Protein AF-A0A963MKE9-F1 (afdb_monomer_lite)

Radius of gyration: 10.53 Å; chains: 1; bounding box: 22×27×22 Å

Structure (mmCIF, N/CA/C/O backbone):
data_AF-A0A963MKE9-F1
#
_entry.id   AF-A0A963MKE9-F1
#
loop_
_atom_site.group_PDB
_atom_site.id
_atom_site.type_symbol
_atom_site.label_atom_id
_atom_site.label_alt_id
_atom_site.label_comp_id
_atom_site.label_asym_id
_atom_site.label_entity_id
_atom_site.label_seq_id
_atom_site.pdbx_PDB_ins_code
_atom_site.Cartn_x
_atom_site.Cartn_y
_atom_site.Cartn_z
_atom_site.occupancy
_atom_site.B_iso_or_equiv
_atom_site.auth_seq_id
_atom_site.auth_comp_id
_atom_site.auth_asym_id
_atom_site.auth_atom_id
_atom_site.pdbx_PDB_model_num
ATOM 1 N N . MET A 1 1 ? 1.014 10.885 9.924 1.00 64.06 1 MET A N 1
ATOM 2 C CA . MET A 1 1 ? 2.283 10.845 9.153 1.00 64.06 1 MET A CA 1
ATOM 3 C C . MET A 1 1 ? 2.244 9.849 7.987 1.00 64.06 1 MET A C 1
ATOM 5 O O . MET A 1 1 ? 2.954 10.054 7.016 1.00 64.06 1 MET A O 1
ATOM 9 N N . THR A 1 2 ? 1.380 8.830 8.032 1.00 74.12 2 THR A N 1
ATOM 10 C CA . THR A 1 2 ? 1.156 7.797 6.999 1.00 74.12 2 THR A CA 1
ATOM 11 C C . THR A 1 2 ? 0.850 8.353 5.600 1.00 74.12 2 THR A C 1
ATOM 13 O O . THR A 1 2 ? 1.359 7.859 4.602 1.00 74.12 2 THR A O 1
ATOM 16 N N . THR A 1 3 ? 0.093 9.450 5.520 1.00 79.50 3 THR A N 1
ATOM 17 C CA . THR A 1 3 ? -0.300 10.098 4.256 1.00 79.50 3 THR A CA 1
ATOM 18 C C . THR A 1 3 ? 0.891 10.587 3.425 1.00 79.50 3 THR A C 1
ATOM 20 O O . THR A 1 3 ? 0.867 10.493 2.202 1.00 79.50 3 THR A O 1
ATOM 23 N N . ALA A 1 4 ? 1.957 11.072 4.072 1.00 87.69 4 ALA A N 1
ATOM 24 C CA . ALA A 1 4 ? 3.152 11.533 3.365 1.00 87.69 4 ALA A CA 1
ATOM 25 C C . ALA A 1 4 ? 3.937 10.366 2.746 1.00 87.69 4 ALA A C 1
ATOM 27 O O . ALA A 1 4 ? 4.512 10.513 1.670 1.00 87.69 4 ALA A O 1
ATOM 28 N N . ILE A 1 5 ? 3.932 9.202 3.404 1.00 90.19 5 ILE A N 1
ATOM 29 C CA . ILE A 1 5 ? 4.584 7.990 2.902 1.00 90.19 5 ILE A CA 1
ATOM 30 C C . ILE A 1 5 ? 3.817 7.460 1.690 1.00 90.19 5 ILE A C 1
ATOM 32 O O . ILE A 1 5 ? 4.434 7.219 0.658 1.00 90.19 5 ILE A O 1
ATOM 36 N N . ILE A 1 6 ? 2.485 7.367 1.783 1.00 91.50 6 ILE A N 1
ATOM 37 C CA . ILE A 1 6 ? 1.606 6.965 0.670 1.00 91.50 6 ILE A CA 1
ATOM 38 C C . ILE A 1 6 ? 1.886 7.829 -0.563 1.00 91.50 6 ILE A C 1
ATOM 40 O O . ILE A 1 6 ? 2.265 7.294 -1.599 1.00 91.50 6 ILE A O 1
ATOM 44 N N . ALA A 1 7 ? 1.838 9.157 -0.426 1.00 91.12 7 ALA A N 1
ATOM 45 C CA . ALA A 1 7 ? 2.085 10.070 -1.542 1.00 91.12 7 ALA A CA 1
ATOM 46 C C . ALA A 1 7 ? 3.488 9.913 -2.159 1.00 91.12 7 ALA A C 1
ATOM 48 O O . ALA A 1 7 ? 3.672 10.109 -3.359 1.00 91.12 7 ALA A O 1
ATOM 49 N N . ASN A 1 8 ? 4.499 9.568 -1.357 1.00 91.00 8 ASN A N 1
ATOM 50 C CA . ASN A 1 8 ? 5.853 9.350 -1.860 1.00 91.00 8 ASN A CA 1
ATOM 51 C C . ASN A 1 8 ? 5.986 8.008 -2.595 1.00 91.00 8 ASN A C 1
ATOM 53 O O . ASN A 1 8 ? 6.695 7.929 -3.593 1.00 91.00 8 ASN A O 1
ATOM 57 N N . LEU A 1 9 ? 5.284 6.970 -2.132 1.00 91.19 9 LEU A N 1
ATOM 58 C CA . LEU A 1 9 ? 5.207 5.671 -2.803 1.00 91.19 9 LEU A CA 1
ATOM 59 C C . LEU A 1 9 ? 4.423 5.771 -4.118 1.00 91.19 9 LEU A C 1
ATOM 61 O O . LEU A 1 9 ? 4.836 5.182 -5.110 1.00 91.19 9 LEU A O 1
ATOM 65 N N . GLU A 1 10 ? 3.348 6.562 -4.158 1.00 90.31 10 GLU A N 1
ATOM 66 C CA . GLU A 1 10 ? 2.565 6.789 -5.379 1.00 90.31 10 GLU A CA 1
ATOM 67 C C . GLU A 1 10 ? 3.382 7.463 -6.484 1.00 90.31 10 GLU A C 1
ATOM 69 O O . GLU A 1 10 ? 3.225 7.127 -7.651 1.00 90.31 10 GLU A O 1
ATOM 74 N N . LYS A 1 11 ? 4.328 8.341 -6.132 1.00 90.81 11 LYS A N 1
ATOM 75 C CA . LYS A 1 11 ? 5.267 8.934 -7.102 1.00 90.81 11 LYS A CA 1
ATOM 76 C C . LYS A 1 11 ? 6.242 7.929 -7.717 1.00 90.81 11 LYS A C 1
ATOM 78 O O . LYS A 1 11 ? 6.878 8.245 -8.716 1.00 90.81 11 LYS A O 1
ATOM 83 N N . LEU A 1 12 ? 6.417 6.768 -7.089 1.00 89.00 12 LEU A N 1
ATOM 84 C CA . LEU A 1 12 ? 7.288 5.699 -7.577 1.00 89.00 12 LEU A CA 1
ATOM 85 C C . LEU A 1 12 ? 6.522 4.674 -8.427 1.00 89.00 12 LEU A C 1
ATOM 87 O O . LEU A 1 12 ? 7.167 3.813 -9.032 1.00 89.00 12 LEU A O 1
ATOM 91 N N . LEU A 1 13 ? 5.184 4.763 -8.474 1.00 87.50 13 LEU A N 1
ATOM 92 C CA . LEU A 1 13 ? 4.355 3.972 -9.385 1.00 87.50 13 LEU A CA 1
ATOM 93 C C . LEU A 1 13 ? 4.724 4.311 -10.832 1.00 87.50 13 LEU A C 1
ATOM 95 O O . LEU A 1 13 ? 5.152 5.427 -11.124 1.00 87.50 13 LEU A O 1
ATOM 99 N N . ASP A 1 14 ? 4.603 3.328 -11.723 1.00 84.19 14 ASP A N 1
ATOM 100 C CA . ASP A 1 14 ? 5.036 3.410 -13.130 1.00 84.19 14 ASP A CA 1
ATOM 101 C C . ASP A 1 14 ? 6.542 3.675 -13.351 1.00 84.19 14 ASP A C 1
ATOM 103 O O . ASP A 1 14 ? 7.021 3.743 -14.483 1.00 84.19 14 ASP A O 1
ATOM 107 N N . GLY A 1 15 ? 7.328 3.783 -12.279 1.00 87.00 15 GLY A N 1
ATOM 108 C CA . GLY A 1 15 ? 8.773 3.927 -12.354 1.00 87.00 15 GLY A CA 1
ATOM 109 C C . GLY A 1 15 ? 9.508 2.591 -12.511 1.00 87.00 15 GLY A C 1
ATOM 110 O O . GLY A 1 15 ? 8.933 1.515 -12.355 1.00 87.00 15 GLY A O 1
ATOM 111 N N . PRO A 1 16 ? 10.843 2.626 -12.674 1.00 84.56 16 PRO A N 1
ATOM 112 C CA . PRO A 1 16 ? 11.678 1.418 -12.713 1.00 84.56 16 PRO A CA 1
ATOM 113 C C . PRO A 1 16 ? 11.666 0.623 -11.395 1.00 84.56 16 PRO A C 1
ATOM 115 O O . PRO A 1 16 ? 12.185 -0.487 -11.328 1.00 84.56 16 PRO A O 1
ATOM 118 N N . ARG A 1 17 ? 11.114 1.210 -10.328 1.00 78.75 17 ARG A N 1
ATOM 119 C CA . ARG A 1 17 ? 10.947 0.594 -9.007 1.00 78.75 17 ARG A CA 1
ATOM 120 C C . ARG A 1 17 ? 9.494 0.199 -8.718 1.00 78.75 17 ARG A C 1
ATOM 122 O O . ARG A 1 17 ? 9.207 -0.218 -7.596 1.00 78.75 17 ARG A O 1
ATOM 129 N N . ASP A 1 18 ? 8.593 0.313 -9.697 1.00 87.31 18 ASP A N 1
ATOM 130 C CA . ASP A 1 18 ? 7.214 -0.159 -9.578 1.00 87.31 18 ASP A CA 1
ATOM 131 C C . ASP A 1 18 ? 7.170 -1.690 -9.616 1.00 87.31 18 ASP A C 1
ATOM 133 O O . ASP A 1 18 ? 7.110 -2.322 -10.668 1.00 87.31 18 ASP A O 1
ATOM 137 N N . GLY A 1 19 ? 7.210 -2.297 -8.434 1.00 88.44 19 GLY A N 1
ATOM 138 C CA . GLY A 1 19 ? 7.138 -3.744 -8.258 1.00 88.44 19 GLY A CA 1
ATOM 139 C C . GLY A 1 19 ? 6.174 -4.150 -7.149 1.00 88.44 19 GLY A C 1
ATOM 140 O O . GLY A 1 19 ? 5.524 -3.312 -6.518 1.00 88.44 19 GLY A O 1
ATOM 141 N N . ALA A 1 20 ? 6.101 -5.452 -6.880 1.00 89.31 20 ALA A N 1
ATOM 142 C CA . ALA A 1 20 ? 5.242 -5.993 -5.828 1.00 89.31 20 ALA A CA 1
ATOM 143 C C . ALA A 1 20 ? 5.561 -5.412 -4.440 1.00 89.31 20 ALA A C 1
ATOM 145 O O . ALA A 1 20 ? 4.646 -5.066 -3.697 1.00 89.31 20 ALA A O 1
ATOM 146 N N . LEU A 1 21 ? 6.845 -5.194 -4.128 1.00 90.19 21 LEU A N 1
ATOM 147 C CA . LEU A 1 21 ? 7.280 -4.562 -2.877 1.00 90.19 21 LEU A CA 1
ATOM 148 C C . LEU A 1 21 ? 6.695 -3.150 -2.695 1.00 90.19 21 LEU A C 1
ATOM 150 O O . LEU A 1 21 ? 6.222 -2.821 -1.609 1.00 90.19 21 LEU A O 1
ATOM 154 N N . LEU A 1 22 ? 6.696 -2.325 -3.750 1.00 92.50 22 LEU A N 1
ATOM 155 C CA . LEU A 1 22 ? 6.160 -0.962 -3.692 1.00 92.50 22 LEU A CA 1
ATOM 156 C C . LEU A 1 22 ? 4.654 -0.980 -3.400 1.00 92.50 22 LEU A C 1
ATOM 158 O O . LEU A 1 22 ? 4.183 -0.276 -2.506 1.00 92.50 22 LEU A O 1
ATOM 162 N N . ARG A 1 23 ? 3.912 -1.829 -4.120 1.00 91.25 23 ARG A N 1
ATOM 163 C CA . ARG A 1 23 ? 2.461 -1.999 -3.955 1.00 91.25 23 ARG A CA 1
ATOM 164 C C . ARG A 1 23 ? 2.091 -2.563 -2.584 1.00 91.25 23 ARG A C 1
ATOM 166 O O . ARG A 1 23 ? 1.133 -2.096 -1.971 1.00 91.25 23 ARG A O 1
ATOM 173 N N . TYR A 1 24 ? 2.888 -3.495 -2.065 1.00 92.25 24 TYR A N 1
ATOM 174 C CA . TYR A 1 24 ? 2.761 -3.995 -0.700 1.00 92.25 24 TYR A CA 1
ATOM 175 C C . TYR A 1 24 ? 2.944 -2.885 0.335 1.00 92.25 24 TYR A C 1
ATOM 177 O O . TYR A 1 24 ? 2.102 -2.733 1.220 1.00 92.25 24 TYR A O 1
ATOM 185 N N . SER A 1 25 ? 4.006 -2.082 0.217 1.00 92.31 25 SER A N 1
ATOM 186 C CA . SER A 1 25 ? 4.236 -0.952 1.120 1.00 92.31 25 SER A CA 1
ATOM 187 C C . SER A 1 25 ? 3.071 0.033 1.081 1.00 92.31 25 SER A C 1
ATOM 189 O O . SER A 1 25 ? 2.598 0.442 2.136 1.00 92.31 25 SER A O 1
ATOM 191 N N . LEU A 1 26 ? 2.552 0.348 -0.108 1.00 93.06 26 LEU A N 1
ATOM 192 C CA . LEU A 1 26 ? 1.362 1.184 -0.281 1.00 93.06 26 LEU A CA 1
ATOM 193 C C . LEU A 1 26 ? 0.160 0.609 0.476 1.00 93.06 26 LEU A C 1
ATOM 195 O O . LEU A 1 26 ? -0.462 1.308 1.275 1.00 93.06 26 LEU A O 1
ATOM 199 N N . GLY A 1 27 ? -0.124 -0.680 0.287 1.00 93.19 27 GLY A N 1
ATOM 200 C CA . GLY A 1 27 ? -1.217 -1.359 0.975 1.00 93.19 27 GLY A CA 1
ATOM 201 C C . GLY A 1 27 ? -1.069 -1.348 2.497 1.00 93.19 27 GLY A C 1
ATOM 202 O O . GLY A 1 27 ? -2.013 -1.018 3.212 1.00 93.19 27 GLY A O 1
ATOM 203 N N . ASN A 1 28 ? 0.133 -1.620 3.002 1.00 92.88 28 ASN A N 1
ATOM 204 C CA . ASN A 1 28 ? 0.436 -1.595 4.431 1.00 92.88 28 ASN A CA 1
ATOM 205 C C . ASN A 1 28 ? 0.267 -0.196 5.049 1.00 92.88 28 ASN A C 1
ATOM 207 O O . ASN A 1 28 ? -0.262 -0.059 6.151 1.00 92.88 28 ASN A O 1
ATOM 211 N N . GLU A 1 29 ? 0.675 0.860 4.345 1.00 94.19 29 GLU A N 1
ATOM 212 C CA . GLU A 1 29 ? 0.469 2.233 4.813 1.00 94.19 29 GLU A CA 1
ATOM 213 C C . GLU A 1 29 ? -1.016 2.630 4.775 1.00 94.19 29 GLU A C 1
ATOM 215 O O . GLU A 1 29 ? -1.496 3.272 5.709 1.00 94.19 29 GLU A O 1
ATOM 220 N N . HIS A 1 30 ? -1.787 2.176 3.781 1.00 93.25 30 HIS A N 1
ATOM 221 C CA . HIS A 1 30 ? -3.244 2.340 3.788 1.00 93.25 30 HIS A CA 1
ATOM 222 C C . HIS A 1 30 ? -3.916 1.604 4.958 1.00 93.25 30 HIS A C 1
ATOM 224 O O . HIS A 1 30 ? -4.836 2.164 5.554 1.00 93.25 30 HIS A O 1
ATOM 230 N N . LEU A 1 31 ? -3.442 0.411 5.352 1.00 91.31 31 LEU A N 1
ATOM 231 C CA . LEU A 1 31 ? -3.931 -0.279 6.560 1.00 91.31 31 LEU A CA 1
ATOM 232 C C . LEU A 1 31 ? -3.686 0.565 7.810 1.00 91.31 31 LEU A C 1
ATOM 234 O O . LEU A 1 31 ? -4.602 0.781 8.599 1.00 91.31 31 LEU A O 1
ATOM 238 N N . LYS A 1 32 ? -2.470 1.099 7.965 1.00 90.50 32 LYS A N 1
ATOM 239 C CA . LYS A 1 32 ? -2.119 1.986 9.086 1.00 90.50 32 LYS A CA 1
ATOM 240 C C . LYS A 1 32 ? -2.924 3.287 9.090 1.00 90.50 32 LYS A C 1
ATOM 242 O O . LYS A 1 32 ? -3.117 3.875 10.149 1.00 90.50 32 LYS A O 1
ATOM 247 N N . ALA A 1 33 ? -3.366 3.753 7.924 1.00 90.06 33 ALA A N 1
ATOM 248 C CA . ALA A 1 33 ? -4.2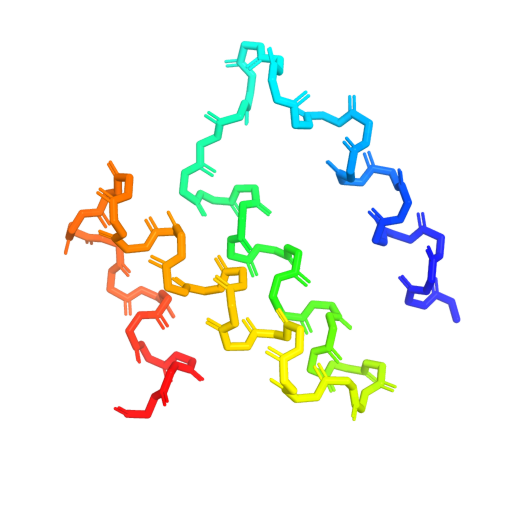50 4.908 7.790 1.00 90.06 33 ALA A CA 1
ATOM 249 C C . ALA A 1 33 ? -5.735 4.571 8.043 1.00 90.06 33 ALA A C 1
ATOM 251 O O . ALA A 1 33 ? -6.562 5.477 8.080 1.00 90.06 33 ALA A O 1
ATOM 252 N N . GLY A 1 34 ? -6.086 3.291 8.225 1.00 90.81 34 GLY A N 1
ATOM 253 C CA . GLY A 1 34 ? -7.465 2.818 8.381 1.00 90.81 34 GLY A CA 1
ATOM 254 C C . GLY A 1 34 ? -8.239 2.693 7.062 1.00 90.81 34 GLY A C 1
ATOM 255 O O . GLY A 1 34 ? -9.439 2.426 7.067 1.00 90.81 34 GLY A O 1
ATOM 256 N N . ASN A 1 35 ? -7.578 2.859 5.914 1.00 91.06 35 ASN A N 1
ATOM 257 C CA . ASN A 1 35 ? -8.184 2.744 4.588 1.00 91.06 35 ASN A CA 1
ATOM 258 C C . ASN A 1 35 ? -8.123 1.299 4.073 1.00 91.06 35 ASN A C 1
ATOM 260 O O . ASN A 1 35 ? -7.446 1.001 3.089 1.00 91.06 35 ASN A O 1
ATOM 264 N N . TYR A 1 36 ? -8.864 0.397 4.716 1.00 90.31 36 TYR A N 1
ATOM 265 C CA . TYR A 1 36 ? -8.830 -1.039 4.411 1.00 90.31 36 TYR A CA 1
ATOM 266 C C . TYR A 1 36 ? -9.166 -1.378 2.948 1.00 90.31 36 TYR A C 1
ATOM 268 O O . TYR A 1 36 ? -8.501 -2.220 2.354 1.00 90.31 36 TYR A O 1
ATOM 276 N N . GLN A 1 37 ? -10.136 -0.695 2.324 1.00 91.12 37 GLN A N 1
ATOM 277 C CA . GLN A 1 37 ? -10.459 -0.924 0.905 1.00 91.12 37 GLN A CA 1
ATOM 278 C C . GLN A 1 37 ? -9.275 -0.625 -0.024 1.00 91.12 37 GLN A C 1
ATOM 280 O O . GLN A 1 37 ? -8.949 -1.438 -0.885 1.00 91.12 37 GLN A O 1
ATOM 285 N N . GLN A 1 38 ? -8.617 0.524 0.161 1.00 90.19 38 GLN A N 1
ATOM 286 C CA . GLN A 1 38 ? -7.440 0.890 -0.633 1.00 90.19 38 GLN A CA 1
ATOM 287 C C . GLN A 1 38 ? -6.266 -0.043 -0.345 1.00 90.19 38 GLN A C 1
ATOM 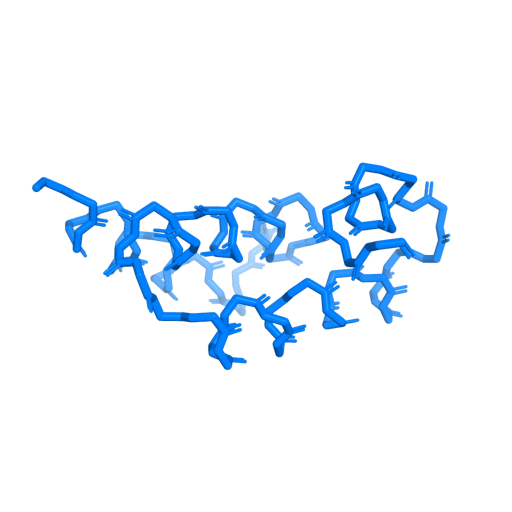289 O O . GLN A 1 38 ? -5.543 -0.420 -1.263 1.00 90.19 38 GLN A O 1
ATOM 294 N N . ALA A 1 39 ? -6.104 -0.471 0.907 1.00 93.12 39 ALA A N 1
ATOM 295 C CA . ALA A 1 39 ? -5.077 -1.432 1.265 1.00 93.12 39 ALA A CA 1
ATOM 296 C C . ALA A 1 39 ? -5.221 -2.755 0.507 1.00 93.12 39 ALA A C 1
ATOM 298 O O . ALA A 1 39 ? -4.257 -3.216 -0.101 1.00 93.12 39 ALA A O 1
ATOM 299 N N . VAL A 1 40 ? -6.423 -3.337 0.508 1.00 92.81 40 VAL A N 1
ATOM 300 C CA . VAL A 1 40 ? -6.709 -4.602 -0.185 1.00 92.81 40 VAL A CA 1
ATOM 301 C C . VAL A 1 40 ? -6.489 -4.466 -1.688 1.00 92.81 40 VAL A C 1
ATOM 303 O O . VAL A 1 40 ? -5.891 -5.354 -2.290 1.00 92.81 40 VAL A O 1
ATOM 306 N N . ASP A 1 41 ? -6.917 -3.355 -2.291 1.00 93.12 41 ASP A N 1
ATOM 307 C CA . ASP A 1 41 ? -6.690 -3.089 -3.714 1.00 93.12 41 ASP A CA 1
ATOM 308 C C . ASP A 1 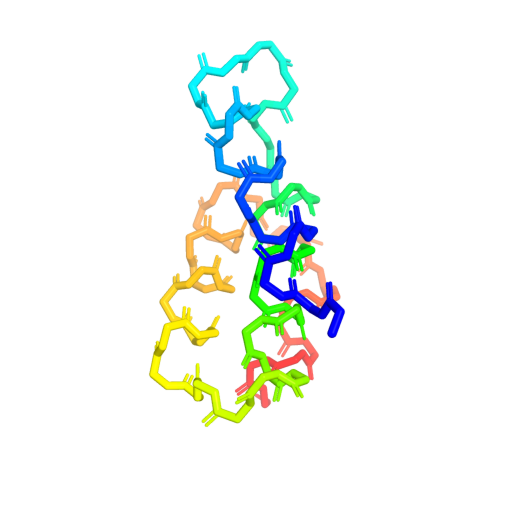41 ? -5.191 -3.082 -4.053 1.00 93.12 41 ASP A C 1
ATOM 310 O O . ASP A 1 41 ? -4.738 -3.810 -4.938 1.00 93.12 41 ASP A O 1
ATOM 314 N N . ARG A 1 42 ? -4.388 -2.343 -3.279 1.00 92.06 42 ARG A N 1
ATOM 315 C CA . ARG A 1 42 ? -2.932 -2.261 -3.476 1.00 92.06 42 ARG A CA 1
ATOM 316 C C . ARG A 1 42 ? -2.231 -3.596 -3.231 1.00 92.06 42 ARG A C 1
ATOM 318 O O . ARG A 1 42 ? -1.348 -3.965 -4.002 1.00 92.06 42 ARG A O 1
ATOM 325 N N . LEU A 1 43 ? -2.643 -4.349 -2.213 1.00 91.94 43 LEU A N 1
ATOM 326 C CA . LEU A 1 43 ? -2.098 -5.679 -1.929 1.00 91.94 43 LEU A CA 1
ATOM 327 C C . LEU A 1 43 ? -2.456 -6.693 -3.020 1.00 91.94 43 LEU A C 1
ATOM 329 O O . LEU A 1 43 ? -1.595 -7.478 -3.408 1.00 91.94 43 LEU A O 1
ATOM 333 N N . ARG A 1 44 ? -3.674 -6.645 -3.575 1.00 91.44 44 ARG A N 1
ATOM 334 C CA . ARG A 1 44 ? -4.067 -7.468 -4.731 1.00 91.44 44 ARG A CA 1
ATOM 335 C C . ARG A 1 44 ? -3.216 -7.173 -5.953 1.00 91.44 44 ARG A C 1
ATOM 337 O O . ARG A 1 44 ? -2.721 -8.097 -6.582 1.00 91.44 44 ARG A O 1
ATOM 344 N N . GLN A 1 45 ? -2.982 -5.900 -6.251 1.00 90.94 45 GLN A N 1
ATOM 345 C CA . GLN A 1 45 ? -2.083 -5.537 -7.343 1.00 90.94 45 GLN A CA 1
ATOM 346 C C . GLN A 1 45 ? -0.636 -6.000 -7.086 1.00 90.94 45 GLN A C 1
ATOM 348 O O . GLN A 1 45 ? 0.102 -6.265 -8.032 1.00 90.94 45 GLN A O 1
ATOM 353 N N . ALA A 1 46 ? -0.202 -6.086 -5.821 1.00 91.94 46 ALA A N 1
ATOM 354 C CA . ALA A 1 46 ? 1.118 -6.613 -5.478 1.00 91.94 46 ALA A CA 1
ATOM 355 C C . ALA A 1 46 ? 1.244 -8.104 -5.830 1.00 91.94 46 ALA A C 1
ATOM 357 O O . ALA A 1 46 ? 2.230 -8.484 -6.457 1.00 91.94 46 ALA A O 1
ATOM 358 N N . VAL A 1 47 ? 0.243 -8.922 -5.481 1.00 90.50 47 VAL A N 1
ATOM 359 C CA . VAL A 1 47 ? 0.229 -10.363 -5.805 1.00 90.50 47 VAL A CA 1
ATOM 360 C C . VAL A 1 47 ? -0.068 -10.652 -7.275 1.00 90.50 47 VAL A C 1
ATOM 362 O O . VAL A 1 47 ? 0.406 -11.653 -7.795 1.00 90.50 47 VAL A O 1
ATOM 365 N N . ASP A 1 48 ? -0.800 -9.776 -7.965 1.00 90.25 48 ASP A N 1
ATOM 366 C CA . ASP A 1 48 ? -1.000 -9.865 -9.418 1.00 90.25 48 ASP A CA 1
ATOM 367 C C . ASP A 1 48 ? 0.323 -9.676 -10.179 1.00 90.25 48 ASP A C 1
ATOM 369 O O . ASP A 1 48 ? 0.617 -10.381 -11.141 1.00 90.25 48 ASP A O 1
ATOM 373 N N . ARG A 1 49 ? 1.171 -8.763 -9.690 1.00 85.56 49 ARG A N 1
ATOM 374 C CA . ARG A 1 49 ? 2.501 -8.498 -10.254 1.00 85.56 49 ARG A CA 1
ATOM 375 C C . ARG A 1 49 ? 3.520 -9.572 -9.909 1.00 85.56 49 ARG A C 1
ATOM 377 O O . ARG A 1 49 ? 4.340 -9.923 -10.751 1.00 85.56 49 ARG A O 1
ATOM 384 N N . ASP A 1 50 ? 3.501 -10.045 -8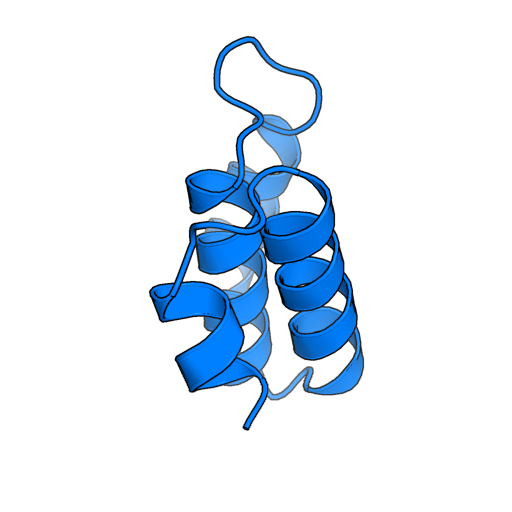.670 1.00 85.75 50 ASP A N 1
ATOM 385 C CA . ASP A 1 50 ? 4.374 -11.111 -8.195 1.00 85.75 50 ASP A CA 1
ATOM 386 C C . ASP A 1 50 ? 3.567 -12.080 -7.334 1.00 85.75 50 ASP A C 1
ATOM 388 O O . ASP A 1 50 ? 3.386 -11.895 -6.127 1.00 85.75 50 ASP A O 1
ATOM 392 N N . GLY A 1 51 ? 3.101 -13.154 -7.970 1.00 82.00 51 GLY A N 1
ATOM 393 C CA . GLY A 1 51 ? 2.354 -14.213 -7.294 1.00 82.00 51 GLY A CA 1
ATOM 394 C C . GLY A 1 51 ? 3.160 -14.930 -6.207 1.00 82.00 51 GLY A C 1
ATOM 395 O O . GLY A 1 51 ? 2.565 -15.565 -5.337 1.00 82.00 51 GLY A O 1
ATOM 396 N N . SER A 1 52 ? 4.492 -14.795 -6.207 1.00 83.75 52 SER A N 1
ATOM 397 C CA . SER A 1 52 ? 5.380 -15.364 -5.185 1.00 83.75 52 SER A CA 1
ATOM 398 C C . SER A 1 52 ? 5.550 -14.447 -3.971 1.00 83.75 52 SER A C 1
ATOM 400 O O . SER A 1 52 ? 6.212 -14.825 -2.999 1.00 83.75 52 SER A O 1
ATOM 402 N N . TYR A 1 53 ? 4.940 -13.258 -3.977 1.00 84.00 53 TYR A N 1
ATOM 403 C CA . TYR A 1 53 ? 5.056 -12.282 -2.901 1.00 84.00 53 TYR A CA 1
ATOM 404 C C . TYR A 1 53 ? 4.165 -12.644 -1.701 1.00 84.00 53 TYR A C 1
ATOM 406 O O . TYR A 1 53 ? 3.130 -12.038 -1.411 1.00 84.00 53 TYR A O 1
ATOM 414 N N . SER A 1 54 ? 4.605 -13.663 -0.966 1.00 82.38 54 SER A N 1
ATOM 415 C CA . SER A 1 54 ? 3.947 -14.248 0.209 1.00 82.38 54 SER A CA 1
ATOM 416 C C . SER A 1 54 ? 3.624 -13.242 1.322 1.00 82.38 54 SER A C 1
ATOM 418 O O . SER A 1 54 ? 2.662 -13.432 2.066 1.00 82.38 54 SER A O 1
ATOM 420 N N . ALA A 1 55 ? 4.365 -12.135 1.417 1.00 86.12 55 ALA A N 1
ATOM 421 C CA . ALA A 1 55 ? 4.075 -11.069 2.373 1.00 86.12 55 ALA A CA 1
ATOM 422 C C . ALA A 1 55 ? 2.758 -10.330 2.069 1.00 86.12 55 ALA A C 1
ATOM 424 O O . ALA A 1 55 ? 2.030 -9.992 3.002 1.00 86.12 55 ALA A O 1
ATOM 425 N N . ALA A 1 56 ? 2.412 -10.112 0.794 1.00 84.81 56 ALA A N 1
ATOM 426 C CA . ALA A 1 56 ? 1.138 -9.478 0.443 1.00 84.81 56 ALA A CA 1
ATOM 427 C C . ALA A 1 56 ? -0.048 -10.410 0.696 1.00 84.81 56 ALA A C 1
ATOM 429 O O . ALA A 1 56 ? -1.052 -9.957 1.236 1.00 84.81 56 ALA A O 1
ATOM 430 N N . TRP A 1 57 ? 0.096 -11.709 0.416 1.00 85.62 57 TRP A N 1
ATOM 431 C CA . TRP A 1 57 ? -0.899 -12.713 0.805 1.00 85.62 57 TRP A CA 1
ATOM 432 C C . TRP A 1 57 ? -1.146 -12.717 2.312 1.00 85.62 57 TRP A C 1
ATOM 434 O O . TRP A 1 57 ? -2.291 -12.663 2.747 1.00 85.62 57 TRP A O 1
ATOM 444 N N . LYS A 1 58 ? -0.078 -12.66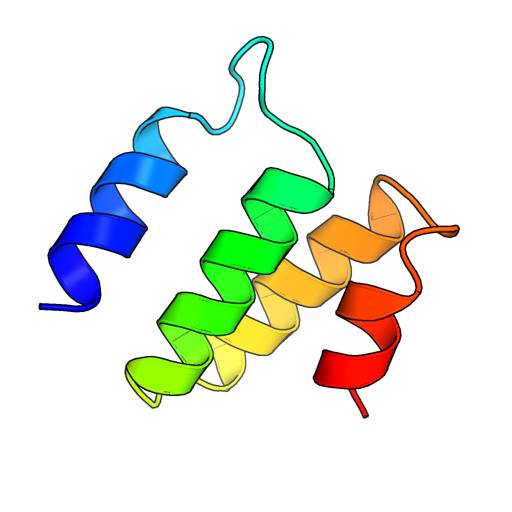0 3.115 1.00 86.31 58 LYS A N 1
ATOM 445 C CA . LYS A 1 58 ? -0.186 -12.602 4.578 1.00 86.31 58 LYS A CA 1
ATOM 446 C 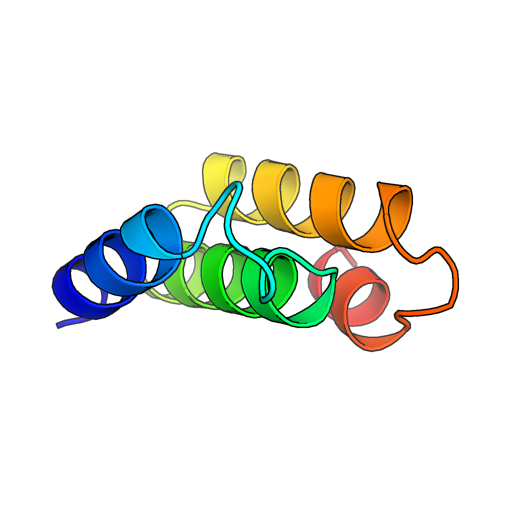C . LYS A 1 58 ? -0.961 -11.378 5.084 1.00 86.31 58 LYS A C 1
ATOM 448 O O . LYS A 1 58 ? -1.604 -11.466 6.124 1.00 86.31 58 LYS A O 1
ATOM 453 N N . LEU A 1 59 ? -0.882 -10.239 4.394 1.00 82.50 59 LEU A N 1
ATOM 454 C CA . LEU A 1 59 ? -1.661 -9.045 4.748 1.00 82.50 59 LEU A CA 1
ATOM 455 C C . LEU A 1 59 ? -3.093 -9.061 4.195 1.00 82.50 59 LEU A C 1
ATOM 457 O O . LEU A 1 59 ? -3.934 -8.331 4.716 1.00 82.50 59 LEU A O 1
ATOM 461 N N . LEU A 1 60 ? -3.369 -9.842 3.147 1.00 81.62 60 LEU A N 1
ATOM 462 C CA . LEU A 1 60 ? -4.712 -9.992 2.580 1.00 81.62 60 LEU A CA 1
ATOM 463 C C . LEU A 1 60 ? -5.621 -10.881 3.440 1.00 81.62 60 LEU A C 1
ATOM 465 O O . LEU A 1 60 ? -6.831 -10.647 3.440 1.00 81.62 60 LEU A O 1
ATOM 469 N N . GLY A 1 61 ? -5.046 -11.828 4.188 1.00 76.50 61 GLY A N 1
ATOM 470 C CA . GLY A 1 61 ? -5.769 -12.747 5.075 1.00 76.50 61 GLY A CA 1
ATOM 471 C C . GLY A 1 61 ? -5.550 -14.201 4.704 1.00 76.50 61 GLY A C 1
ATOM 472 O O . GLY A 1 61 ? -5.902 -14.567 3.562 1.00 76.50 61 GLY A O 1
#

Foldseek 3Di:
DLVVVLVVLVVCDVHPPNALVSLQSNLVSCVVVVNNVSSLVSLVVSCVRPVPPVSSVVVND

Secondary structure (DSSP, 8-state):
-HHHHHHHHHTTTTSTT-SHHHHHHHHHHHHHTT-HHHHHHHHHHHHHH-TT-HHHHHHH-

Sequence (61 aa):
MTTAIIANLEKLLDGPRDGALLRYSLGNEHLKAGNYQQAVDRLRQAVDRDGSYSAAWKLLG

pLDDT: mean 88.08, std 5.4, range [64.06, 94.19]